Protein AF-A0A8I0LBN9-F1 (afdb_monomer)

Nearest PDB structures (foldseek):
  3afl-assembly1_A  TM=6.274E-01  e=1.721E+00  Agrobacterium fabrum str. C58
  3a0o-assembly1_A  TM=5.724E-01  e=2.439E+00  Agrobacterium fabrum str. C58
  8wt6-assembly1_D  TM=5.094E-01  e=5.503E+00  Escherichia coli
  6uz7-assembly1_AH  TM=5.978E-01  e=9.840E+00  Kluyveromyces lactis
  6bm8-assembly1_A  TM=2.825E-01  e=9.284E+00  Human alphaherpesvirus 1

Mean predicted aligned error: 10.69 Å

Structure (mmCIF, N/CA/C/O backbone):
data_AF-A0A8I0LBN9-F1
#
_entry.id   AF-A0A8I0LBN9-F1
#
loop_
_atom_site.group_PDB
_atom_site.id
_atom_site.type_symbol
_atom_site.label_atom_id
_atom_site.label_alt_id
_atom_site.label_comp_id
_atom_site.label_asym_id
_atom_site.label_entity_id
_atom_site.label_seq_id
_atom_site.pdbx_PDB_ins_code
_atom_site.Cartn_x
_atom_site.Cartn_y
_atom_site.Cartn_z
_atom_site.occupancy
_atom_site.B_iso_or_equiv
_atom_site.auth_seq_id
_atom_site.auth_comp_id
_atom_site.auth_asym_id
_atom_site.auth_atom_id
_atom_site.pdbx_PDB_model_num
ATOM 1 N N . TRP A 1 1 ? 0.069 -4.992 32.897 1.00 39.75 1 TRP A N 1
ATOM 2 C CA . TRP A 1 1 ? 0.238 -5.848 31.712 1.00 39.75 1 TRP A CA 1
ATOM 3 C C . TRP A 1 1 ? -0.946 -5.563 30.823 1.00 39.75 1 TRP A C 1
ATOM 5 O O . TRP A 1 1 ? -2.054 -5.895 31.215 1.00 39.75 1 TRP A O 1
ATOM 15 N N . GLU A 1 2 ? -0.750 -4.802 29.753 1.00 44.97 2 GLU A N 1
ATOM 16 C CA . GLU A 1 2 ? -1.857 -4.307 28.933 1.00 44.97 2 GLU A CA 1
ATOM 17 C C . GLU A 1 2 ? -1.872 -5.089 27.619 1.00 44.97 2 GLU A C 1
ATOM 19 O O . GLU A 1 2 ? -1.056 -4.860 26.729 1.00 44.97 2 GLU A O 1
ATOM 24 N N . GLU A 1 3 ? -2.784 -6.056 27.528 1.00 51.59 3 GLU A N 1
ATOM 25 C CA . GLU A 1 3 ? -3.129 -6.810 26.315 1.00 51.59 3 GLU A CA 1
ATOM 26 C C . GLU A 1 3 ? -3.909 -5.935 25.306 1.00 51.59 3 GLU A C 1
ATOM 28 O O . GLU A 1 3 ? -4.913 -6.358 24.742 1.00 51.59 3 GLU A O 1
ATOM 33 N N . SER A 1 4 ? -3.470 -4.692 25.074 1.00 53.75 4 SER A N 1
ATOM 34 C CA . SER A 1 4 ? -4.203 -3.702 24.262 1.00 53.75 4 SER A CA 1
ATOM 35 C C . SER A 1 4 ? -3.516 -3.324 22.951 1.00 53.75 4 SER A C 1
ATOM 37 O O . SER A 1 4 ? -3.774 -2.252 22.416 1.00 53.75 4 SER A O 1
ATOM 39 N N . LEU A 1 5 ? -2.660 -4.173 22.383 1.00 52.88 5 LEU A N 1
ATOM 40 C CA . LEU A 1 5 ? -2.024 -3.873 21.094 1.00 52.88 5 LEU A CA 1
ATOM 41 C C . LEU A 1 5 ? -2.441 -4.873 20.025 1.00 52.88 5 LEU A C 1
ATOM 43 O O . LEU A 1 5 ? -1.614 -5.439 19.317 1.00 52.88 5 LEU A O 1
ATOM 47 N N . ASN A 1 6 ? -3.751 -5.041 19.853 1.00 53.69 6 ASN A N 1
ATOM 48 C CA . ASN A 1 6 ? -4.292 -5.557 18.601 1.00 53.69 6 ASN A CA 1
ATOM 49 C C . ASN A 1 6 ? -4.197 -4.449 17.530 1.00 53.69 6 ASN A C 1
ATOM 51 O O . ASN A 1 6 ? -5.202 -4.001 16.983 1.00 53.69 6 ASN A O 1
ATOM 55 N N . SER A 1 7 ? -2.977 -3.950 17.317 1.00 67.62 7 SER A N 1
ATOM 56 C CA . SER A 1 7 ? -2.645 -2.873 16.397 1.00 67.62 7 SER A CA 1
ATOM 57 C C . SER A 1 7 ? -2.573 -3.474 15.006 1.00 67.62 7 SER A C 1
ATOM 59 O O . SER A 1 7 ? -1.642 -4.213 14.687 1.00 67.62 7 SER A O 1
ATOM 61 N N . TYR A 1 8 ? -3.581 -3.194 14.190 1.00 78.25 8 TYR A N 1
ATOM 62 C CA . TYR A 1 8 ? -3.564 -3.585 12.790 1.00 78.25 8 TYR A CA 1
ATOM 63 C C . TYR A 1 8 ? -2.524 -2.712 12.096 1.00 78.25 8 TYR A C 1
ATOM 65 O O . TYR A 1 8 ? -2.485 -1.501 12.309 1.00 78.25 8 TYR A O 1
ATOM 73 N N . VAL A 1 9 ? -1.635 -3.321 11.322 1.00 83.69 9 VAL A N 1
ATOM 74 C CA . VAL A 1 9 ? -0.595 -2.594 10.596 1.00 83.69 9 VAL A CA 1
ATOM 75 C C . VAL A 1 9 ? -0.654 -2.947 9.124 1.00 83.69 9 VAL A C 1
ATOM 77 O O . VAL A 1 9 ? -0.886 -4.100 8.762 1.00 83.69 9 VAL A O 1
ATOM 80 N N . LEU A 1 10 ? -0.448 -1.944 8.283 1.00 83.31 10 LEU A N 1
ATOM 81 C CA . LEU A 1 10 ? -0.345 -2.092 6.844 1.00 83.31 10 LEU A CA 1
ATOM 82 C C . LEU A 1 10 ? 1.082 -1.771 6.413 1.00 83.31 10 LEU A C 1
ATOM 84 O O . LEU A 1 10 ? 1.647 -0.746 6.800 1.00 83.31 10 LEU A O 1
ATOM 88 N N . ASN A 1 11 ? 1.647 -2.672 5.614 1.00 82.69 11 ASN A N 1
AT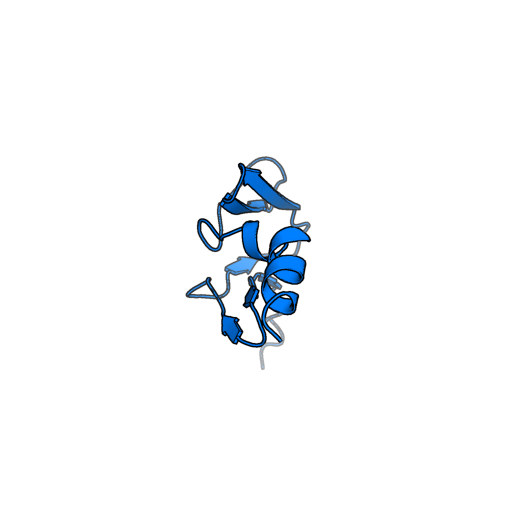OM 89 C CA . ASN A 1 11 ? 2.950 -2.508 4.992 1.00 82.69 11 ASN A CA 1
ATOM 90 C C . ASN A 1 11 ? 2.892 -2.935 3.520 1.00 82.69 11 ASN A C 1
ATOM 92 O O . ASN A 1 11 ? 1.979 -3.656 3.111 1.00 82.69 11 ASN A O 1
ATOM 96 N N . ILE A 1 12 ? 3.882 -2.511 2.742 1.00 80.62 12 ILE A N 1
ATOM 97 C CA . ILE A 1 12 ? 4.092 -2.926 1.359 1.00 80.62 12 ILE A CA 1
ATOM 98 C C . ILE A 1 12 ? 5.449 -3.608 1.304 1.00 80.62 12 ILE A C 1
ATOM 100 O O . ILE A 1 12 ? 6.448 -3.045 1.740 1.00 80.62 12 ILE A O 1
ATOM 104 N N . PHE A 1 13 ? 5.476 -4.804 0.730 1.00 80.88 13 PHE A N 1
ATOM 105 C CA . PHE A 1 13 ? 6.706 -5.523 0.439 1.00 80.88 13 PHE A CA 1
ATOM 106 C C . PHE A 1 13 ? 6.891 -5.578 -1.068 1.00 80.88 13 PHE A C 1
ATOM 108 O O . PHE A 1 13 ? 5.981 -5.977 -1.796 1.00 80.88 13 PHE A O 1
ATOM 115 N N . VAL A 1 14 ? 8.074 -5.182 -1.522 1.00 76.31 14 VAL A N 1
ATOM 116 C CA . VAL A 1 14 ? 8.484 -5.290 -2.919 1.00 76.31 14 VAL A CA 1
ATOM 117 C C . VAL A 1 14 ? 9.560 -6.359 -3.001 1.00 76.31 14 VAL A C 1
ATOM 119 O O . VAL A 1 14 ? 10.514 -6.357 -2.222 1.00 76.31 14 VAL A O 1
ATOM 122 N N . ASN A 1 15 ? 9.395 -7.281 -3.941 1.00 75.06 15 ASN A N 1
ATOM 123 C CA . ASN A 1 15 ? 10.423 -8.236 -4.310 1.00 75.06 15 ASN A CA 1
ATOM 124 C C . ASN A 1 15 ? 10.715 -8.075 -5.800 1.00 75.06 15 ASN A C 1
ATOM 126 O O . ASN A 1 15 ? 9.838 -8.320 -6.625 1.00 75.06 15 ASN A O 1
ATOM 130 N N . ASP A 1 16 ? 11.933 -7.654 -6.118 1.00 72.62 16 ASP A N 1
ATOM 131 C CA . ASP A 1 16 ? 12.463 -7.595 -7.478 1.00 72.62 16 ASP A CA 1
ATOM 132 C C . ASP A 1 16 ? 13.712 -8.473 -7.530 1.00 72.62 16 ASP A C 1
ATOM 134 O O . ASP A 1 16 ? 14.684 -8.211 -6.832 1.00 72.62 16 ASP A O 1
ATOM 138 N N . ASP A 1 17 ? 13.680 -9.560 -8.302 1.00 62.34 17 ASP A N 1
ATOM 139 C CA . ASP A 1 17 ? 14.842 -10.432 -8.526 1.00 62.34 17 ASP A CA 1
ATOM 140 C C . ASP A 1 17 ? 15.615 -10.830 -7.255 1.00 62.34 17 ASP A C 1
ATOM 142 O O . ASP A 1 17 ? 16.829 -10.649 -7.143 1.00 62.34 17 ASP A O 1
ATOM 146 N N . ASN A 1 18 ? 14.899 -11.348 -6.255 1.00 69.12 18 ASN A N 1
ATOM 147 C CA . ASN A 1 18 ? 15.466 -11.734 -4.958 1.00 69.12 18 ASN A CA 1
ATOM 148 C C . ASN A 1 18 ? 16.023 -10.563 -4.111 1.00 69.12 18 ASN A C 1
ATOM 150 O O . ASN A 1 18 ? 16.546 -10.799 -3.020 1.00 69.12 18 ASN A O 1
ATOM 154 N N . HIS A 1 19 ? 15.855 -9.314 -4.556 1.00 68.00 19 HIS A N 1
ATOM 155 C CA . HIS A 1 19 ? 16.021 -8.113 -3.746 1.00 68.00 19 HIS A CA 1
ATOM 156 C C . HIS A 1 19 ? 14.687 -7.741 -3.110 1.00 68.00 19 HIS A C 1
ATOM 158 O O . HIS A 1 19 ? 13.691 -7.463 -3.776 1.00 68.00 19 HIS A O 1
ATOM 164 N N . TRP A 1 20 ? 14.678 -7.750 -1.784 1.00 73.69 20 TRP A N 1
ATOM 165 C CA . TRP A 1 20 ? 13.526 -7.377 -0.980 1.00 73.69 20 TRP A CA 1
ATOM 166 C C . TRP A 1 20 ? 13.680 -5.922 -0.551 1.00 73.69 20 TRP A C 1
ATOM 168 O O . TRP A 1 20 ? 14.767 -5.499 -0.155 1.00 73.69 20 TRP A O 1
ATOM 178 N N . SER A 1 21 ? 12.612 -5.139 -0.655 1.00 74.88 21 SER A N 1
ATOM 179 C CA . SER A 1 21 ? 12.596 -3.741 -0.230 1.00 74.88 21 SER A CA 1
ATOM 180 C C . SER A 1 21 ? 11.241 -3.361 0.350 1.00 74.88 21 SER A C 1
ATOM 182 O O . SER A 1 21 ? 10.192 -3.815 -0.107 1.00 74.88 21 SER A O 1
ATOM 184 N N . GLU A 1 22 ? 11.281 -2.504 1.362 1.00 81.06 22 GLU A N 1
ATOM 185 C CA . GLU A 1 22 ? 10.107 -1.957 2.032 1.00 81.06 22 GLU A CA 1
ATOM 186 C C . GLU A 1 22 ? 10.019 -0.470 1.668 1.00 81.06 22 GLU A C 1
ATOM 188 O O . GLU A 1 22 ? 10.759 0.343 2.222 1.00 81.06 22 GLU A O 1
ATOM 193 N N . PRO A 1 23 ? 9.176 -0.082 0.692 1.00 76.06 23 PRO A N 1
ATOM 194 C CA . PRO A 1 23 ? 9.074 1.311 0.255 1.00 76.06 23 PRO A CA 1
ATOM 195 C C . PRO A 1 23 ? 8.434 2.226 1.308 1.00 76.06 23 PRO A C 1
ATOM 197 O O . PRO A 1 23 ? 8.487 3.448 1.172 1.00 76.06 23 PRO A O 1
ATOM 200 N N . LEU A 1 24 ? 7.804 1.662 2.342 1.00 77.81 24 LEU A N 1
ATOM 201 C CA . LEU A 1 24 ? 7.215 2.433 3.426 1.00 77.81 24 LEU A CA 1
ATOM 202 C C . LEU A 1 24 ? 8.255 2.694 4.526 1.00 77.81 24 LEU A C 1
ATOM 204 O O . LEU A 1 24 ? 8.791 1.741 5.087 1.00 77.81 24 LEU A O 1
ATOM 208 N N . PRO A 1 25 ? 8.521 3.967 4.881 1.00 74.88 25 PRO A N 1
ATOM 209 C CA . PRO A 1 25 ? 9.468 4.297 5.946 1.00 74.88 25 PRO A CA 1
ATOM 210 C C . PRO A 1 25 ? 8.950 3.913 7.340 1.00 74.88 25 PRO A C 1
ATOM 212 O O . PRO A 1 25 ? 9.745 3.736 8.259 1.00 74.88 25 PRO A O 1
ATOM 215 N N . GLU A 1 26 ? 7.629 3.797 7.510 1.00 78.12 26 GLU A N 1
ATOM 216 C CA . GLU A 1 26 ? 6.991 3.364 8.751 1.00 78.12 26 GLU A CA 1
ATOM 217 C C . GLU A 1 26 ? 5.720 2.551 8.455 1.00 78.12 26 GLU A C 1
ATOM 219 O O . GLU A 1 26 ? 5.020 2.794 7.468 1.00 78.12 26 GLU A O 1
ATOM 224 N N . TYR A 1 27 ? 5.414 1.598 9.338 1.00 80.75 27 TYR A N 1
ATOM 225 C CA . TYR A 1 27 ? 4.177 0.822 9.316 1.00 80.75 27 TYR A CA 1
ATOM 226 C C . TYR A 1 27 ? 2.959 1.716 9.544 1.00 80.75 27 TYR A C 1
ATOM 228 O O . TYR A 1 27 ? 2.866 2.424 10.549 1.00 80.75 27 TYR A O 1
ATOM 236 N N . ILE A 1 28 ? 1.969 1.611 8.663 1.00 82.31 28 ILE A N 1
ATOM 237 C CA . ILE A 1 28 ? 0.732 2.375 8.799 1.00 82.31 28 ILE A CA 1
ATOM 238 C C . ILE A 1 28 ? -0.139 1.687 9.837 1.00 82.31 28 ILE A C 1
ATOM 240 O O . ILE A 1 28 ? -0.569 0.550 9.643 1.00 82.31 28 ILE A O 1
ATOM 244 N N . ARG A 1 29 ? -0.398 2.372 10.951 1.00 82.81 29 ARG A N 1
ATOM 245 C CA . ARG A 1 29 ? -1.293 1.875 11.997 1.00 82.81 29 ARG A CA 1
ATOM 246 C C . ARG A 1 29 ? -2.739 2.058 11.566 1.00 82.81 29 ARG A C 1
ATOM 248 O O . ARG A 1 29 ? -3.153 3.154 11.201 1.00 82.81 29 ARG A O 1
ATOM 255 N N . LEU A 1 30 ? -3.492 0.977 11.645 1.00 79.81 30 LEU A N 1
ATOM 256 C CA . LEU A 1 30 ? -4.898 0.906 11.311 1.00 79.81 30 LEU A CA 1
ATOM 257 C C . LEU A 1 30 ? -5.707 0.594 12.564 1.00 79.81 30 LEU A C 1
ATOM 259 O O . LEU A 1 30 ? -5.282 -0.150 13.455 1.00 79.81 30 LEU A O 1
ATOM 263 N N . GLU A 1 31 ? -6.902 1.161 12.608 1.00 79.00 31 GLU A N 1
ATOM 264 C CA . GLU A 1 31 ? -7.907 0.780 13.586 1.00 79.00 31 GLU A CA 1
ATOM 265 C C . GLU A 1 31 ? -8.582 -0.528 13.156 1.00 79.00 31 GLU A C 1
ATOM 267 O O . GLU A 1 31 ? -8.551 -0.921 11.988 1.00 79.00 31 GLU A O 1
ATOM 272 N N . LYS A 1 32 ? -9.182 -1.237 14.116 1.00 72.50 32 LYS A N 1
ATOM 273 C CA . LYS A 1 32 ? -9.913 -2.473 13.830 1.00 72.50 32 LYS A CA 1
ATOM 274 C C . LYS A 1 32 ? -11.098 -2.161 12.915 1.00 72.50 32 LYS A C 1
ATOM 276 O O . LYS A 1 32 ? -12.052 -1.530 13.359 1.00 72.50 32 LYS A O 1
ATOM 281 N N . GLY A 1 33 ? -11.070 -2.656 11.684 1.00 79.06 33 GLY A N 1
ATOM 282 C CA . GLY A 1 33 ? -12.135 -2.403 10.720 1.00 79.06 33 GLY A CA 1
ATOM 283 C C . GLY A 1 33 ? -11.850 -2.993 9.347 1.00 79.06 33 GLY A C 1
ATOM 284 O O . GLY A 1 33 ? -10.867 -3.710 9.148 1.00 79.06 33 GLY A O 1
ATOM 285 N N . GLU A 1 34 ? -12.744 -2.701 8.410 1.00 85.19 34 GLU A N 1
ATOM 286 C CA . GLU A 1 34 ? -12.561 -3.031 7.001 1.00 85.19 34 GLU A CA 1
ATOM 287 C C . GLU A 1 34 ? -11.575 -2.052 6.364 1.00 85.19 34 GLU A C 1
ATOM 289 O O . GLU A 1 34 ? -11.586 -0.853 6.638 1.00 85.19 34 GLU A O 1
ATOM 294 N N . VAL A 1 35 ? -10.689 -2.582 5.526 1.00 86.69 35 VAL A N 1
ATOM 295 C CA . VAL A 1 35 ? -9.662 -1.800 4.842 1.00 86.69 35 VAL A CA 1
ATOM 296 C C . VAL A 1 35 ? -9.750 -2.138 3.369 1.00 86.69 35 VAL A C 1
ATOM 298 O O . VAL A 1 35 ? -9.622 -3.296 2.971 1.00 86.69 35 VAL A O 1
ATOM 301 N N . TRP A 1 36 ? -9.958 -1.117 2.551 1.00 89.00 36 TRP A N 1
ATOM 302 C CA . TRP A 1 36 ? -10.003 -1.249 1.106 1.00 89.00 36 TRP A CA 1
ATOM 303 C C . TRP A 1 36 ? -8.624 -0.949 0.550 1.00 89.00 36 TRP A C 1
ATOM 305 O O . TRP A 1 36 ? -8.066 0.119 0.790 1.00 89.00 36 TRP A O 1
ATOM 315 N N . LEU A 1 37 ? -8.080 -1.888 -0.214 1.00 88.38 37 LEU A N 1
ATOM 316 C CA . LEU A 1 37 ? -6.801 -1.739 -0.894 1.00 88.38 37 LEU A CA 1
ATOM 317 C C . LEU A 1 37 ? -7.056 -1.513 -2.381 1.00 88.38 37 LEU A C 1
ATOM 319 O O . LEU A 1 37 ? -7.889 -2.186 -2.988 1.00 88.38 37 LEU A O 1
ATOM 323 N N . ARG A 1 38 ? -6.330 -0.570 -2.978 1.00 88.00 38 ARG A N 1
ATOM 324 C CA . ARG A 1 38 ? -6.398 -0.270 -4.407 1.00 88.00 38 ARG A CA 1
ATOM 325 C C . ARG A 1 38 ? -4.999 -0.159 -4.981 1.00 88.00 38 ARG A C 1
ATOM 327 O O . ARG A 1 38 ? -4.142 0.521 -4.429 1.00 88.00 38 ARG A O 1
ATOM 334 N N . ALA A 1 39 ? -4.810 -0.796 -6.124 1.00 83.75 39 ALA A N 1
ATOM 335 C CA . ALA A 1 39 ? -3.626 -0.668 -6.951 1.00 83.75 39 ALA A CA 1
ATOM 336 C C . ALA A 1 39 ? -4.026 0.048 -8.243 1.00 83.75 39 ALA A C 1
ATOM 338 O O . ALA A 1 39 ? -4.897 -0.426 -8.973 1.00 83.75 39 ALA A O 1
ATOM 339 N N . THR A 1 40 ? -3.417 1.197 -8.511 1.00 83.50 40 THR A N 1
ATOM 340 C CA . THR A 1 40 ? -3.632 1.956 -9.743 1.00 83.50 40 THR A CA 1
ATOM 341 C C . THR A 1 40 ? -2.422 1.760 -10.640 1.00 83.50 40 THR A C 1
ATOM 343 O O . THR A 1 40 ? -1.336 2.240 -10.323 1.00 83.50 40 THR A O 1
ATOM 346 N N . VAL A 1 41 ? -2.614 1.067 -11.761 1.00 81.06 41 VAL A N 1
ATOM 347 C CA . VAL A 1 41 ? -1.570 0.856 -12.770 1.00 81.06 41 VAL A CA 1
ATOM 348 C C . VAL A 1 41 ? -1.752 1.862 -13.903 1.00 81.06 41 VAL A C 1
ATOM 350 O O . VAL A 1 41 ? -2.796 1.906 -14.551 1.00 81.06 41 VAL A O 1
ATOM 353 N N . GLN A 1 42 ? -0.729 2.671 -14.151 1.00 78.88 42 GLN A N 1
ATOM 354 C CA . GLN A 1 42 ? -0.642 3.629 -15.245 1.00 78.88 42 GLN A CA 1
ATOM 355 C C . GLN A 1 42 ? 0.619 3.343 -16.063 1.00 78.88 42 GLN A C 1
ATOM 357 O O . GLN A 1 42 ? 1.684 3.900 -15.801 1.00 78.88 42 GLN A O 1
ATOM 362 N N . ARG A 1 43 ? 0.484 2.490 -17.087 1.00 78.50 43 ARG A N 1
ATOM 363 C CA . ARG A 1 43 ? 1.612 1.973 -17.886 1.00 78.50 43 ARG A CA 1
ATOM 364 C C . ARG A 1 43 ? 2.643 1.278 -16.985 1.00 78.50 43 ARG A C 1
ATOM 366 O O . ARG A 1 43 ? 2.314 0.271 -16.377 1.00 78.50 43 ARG A O 1
ATOM 373 N N . GLU A 1 44 ? 3.845 1.838 -16.890 1.00 74.31 44 GLU A N 1
ATOM 374 C CA . GLU A 1 44 ? 4.955 1.384 -16.047 1.00 74.31 44 GLU A CA 1
ATOM 375 C C . GLU A 1 44 ? 4.819 1.801 -14.578 1.00 74.31 44 GLU A C 1
ATOM 377 O O . GLU A 1 44 ? 5.594 1.352 -13.751 1.00 74.31 44 GLU A O 1
ATOM 382 N N . LYS A 1 45 ? 3.849 2.650 -14.221 1.00 78.19 45 LYS A N 1
ATOM 383 C CA . LYS A 1 45 ? 3.692 3.176 -12.858 1.00 78.19 45 LYS A CA 1
ATOM 384 C C . LYS A 1 45 ? 2.617 2.416 -12.092 1.00 78.19 45 LYS A C 1
ATOM 386 O O . LYS A 1 45 ? 1.490 2.303 -12.564 1.00 78.19 45 LYS A O 1
ATOM 391 N N . LEU A 1 46 ? 2.942 1.945 -10.898 1.00 81.44 46 LEU A N 1
ATOM 392 C CA . LEU A 1 46 ? 2.048 1.285 -9.953 1.00 81.44 46 LEU A CA 1
ATOM 393 C C . LEU A 1 46 ? 1.969 2.124 -8.677 1.00 81.44 46 LEU A C 1
ATOM 395 O O . LEU A 1 46 ? 2.947 2.253 -7.950 1.00 81.44 46 LEU A O 1
ATOM 399 N N . ASN A 1 47 ? 0.796 2.672 -8.382 1.00 85.44 47 ASN A N 1
ATOM 400 C CA . ASN A 1 47 ? 0.542 3.401 -7.141 1.00 85.44 47 ASN A CA 1
ATOM 401 C C . ASN A 1 47 ? -0.400 2.579 -6.265 1.00 85.44 47 ASN A C 1
ATOM 403 O O . ASN A 1 47 ? -1.488 2.197 -6.707 1.00 85.44 47 ASN A O 1
ATOM 407 N N . PHE A 1 48 ? -0.011 2.333 -5.018 1.00 85.25 48 PHE A N 1
ATOM 408 C CA . PHE A 1 48 ? -0.897 1.716 -4.039 1.00 85.25 48 PHE A CA 1
ATOM 409 C C . PHE A 1 48 ? -1.637 2.786 -3.247 1.00 85.25 48 PHE A C 1
ATOM 411 O O . PHE A 1 48 ? -1.106 3.839 -2.910 1.00 85.25 48 PHE A O 1
ATOM 418 N N . SER A 1 49 ? -2.900 2.531 -2.944 1.00 88.62 49 SER A N 1
ATOM 419 C CA . SER A 1 49 ? -3.698 3.366 -2.060 1.00 88.62 49 SER A CA 1
ATOM 420 C C . SER A 1 49 ? -4.531 2.487 -1.146 1.00 88.62 49 SER A C 1
ATOM 422 O O . SER A 1 49 ? -4.949 1.397 -1.536 1.00 88.62 49 SER A O 1
ATOM 424 N N . TYR A 1 50 ? -4.822 2.979 0.047 1.00 90.00 50 TYR A N 1
ATOM 425 C CA . TYR A 1 50 ? -5.731 2.323 0.974 1.00 90.00 50 TYR A CA 1
ATOM 426 C C . TYR A 1 50 ? -6.833 3.279 1.427 1.00 90.00 5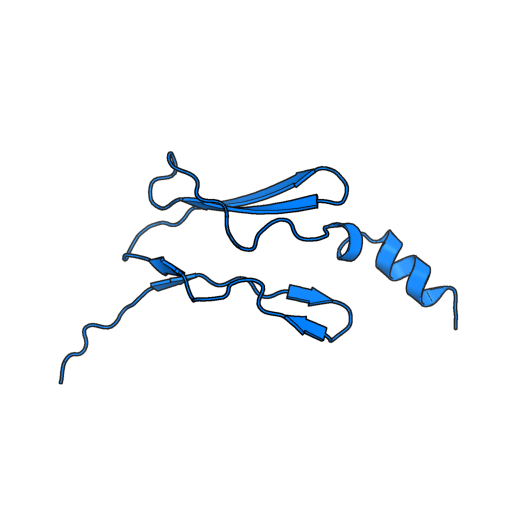0 TYR A C 1
ATOM 428 O O . TYR A 1 50 ? -6.701 4.501 1.339 1.00 90.00 50 TYR A O 1
ATOM 436 N N . SER A 1 51 ? -7.938 2.716 1.897 1.00 89.44 51 SER A N 1
ATOM 437 C CA . SER A 1 51 ? -9.030 3.442 2.530 1.00 89.44 51 SER A CA 1
ATOM 438 C C . SER A 1 51 ? -9.522 2.665 3.743 1.00 89.44 51 SER A C 1
ATOM 440 O O . SER A 1 51 ? -9.523 1.438 3.723 1.00 89.44 51 SER A O 1
ATOM 442 N N . ILE A 1 52 ? -9.952 3.383 4.779 1.00 87.31 52 ILE A N 1
ATOM 443 C CA . ILE A 1 52 ? -10.585 2.831 5.991 1.00 87.31 52 ILE A CA 1
ATOM 444 C C . ILE A 1 52 ? -12.103 3.048 6.020 1.00 87.31 52 ILE A C 1
ATOM 446 O O . ILE A 1 52 ? -12.771 2.588 6.935 1.00 87.3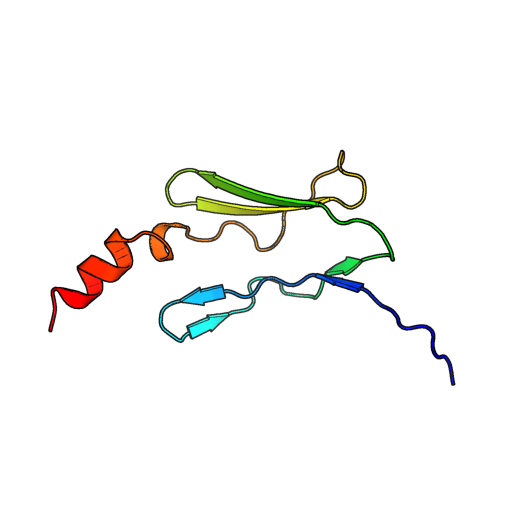1 52 ILE A O 1
ATOM 450 N N . ASP A 1 53 ? -12.642 3.776 5.040 1.00 85.81 53 ASP A N 1
ATOM 451 C CA . ASP A 1 53 ? -14.067 4.135 4.946 1.00 85.81 53 ASP A CA 1
ATOM 452 C C . ASP A 1 53 ? -14.646 3.813 3.550 1.00 85.81 53 ASP A C 1
ATOM 454 O O . ASP A 1 53 ? -15.825 4.000 3.278 1.00 85.81 53 ASP A O 1
ATOM 458 N N . GLY A 1 54 ? -13.805 3.370 2.611 1.00 85.12 54 GLY A N 1
ATOM 459 C CA . GLY A 1 54 ? -14.163 3.129 1.211 1.00 85.12 54 GLY A CA 1
ATOM 460 C C . GLY A 1 54 ? -14.306 4.406 0.371 1.00 85.12 54 GLY A C 1
ATOM 461 O O . GLY A 1 54 ? -14.182 4.347 -0.853 1.00 85.12 54 GLY A O 1
ATOM 462 N N . ASN A 1 55 ? -14.497 5.570 1.003 1.00 87.06 55 ASN A N 1
ATOM 463 C CA . ASN A 1 55 ? -14.646 6.855 0.312 1.00 87.06 55 ASN A CA 1
ATOM 464 C C . ASN A 1 55 ? -13.335 7.653 0.234 1.00 87.06 55 ASN A C 1
ATOM 466 O O . ASN A 1 55 ? -13.012 8.223 -0.810 1.00 87.06 55 ASN A O 1
ATOM 470 N N . THR A 1 56 ? -12.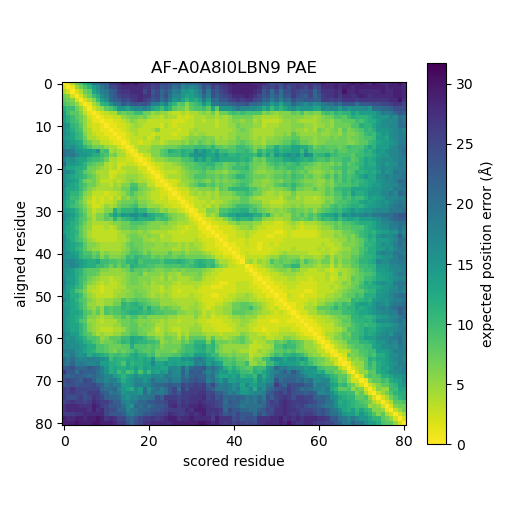559 7.688 1.324 1.00 88.50 56 THR A N 1
ATOM 471 C CA . THR A 1 56 ? -11.319 8.484 1.402 1.00 88.50 56 THR A CA 1
ATOM 472 C C . THR A 1 56 ? -10.102 7.620 1.118 1.00 88.50 56 THR A C 1
ATOM 474 O O . THR A 1 56 ? -9.794 6.720 1.895 1.00 88.50 56 THR A O 1
ATOM 477 N N . TRP A 1 57 ? -9.388 7.902 0.032 1.00 87.88 57 TRP A N 1
ATOM 478 C CA . TRP A 1 57 ? -8.222 7.127 -0.394 1.00 87.88 57 TRP A CA 1
ATOM 479 C C . TRP A 1 57 ? -6.921 7.846 -0.043 1.00 87.88 57 TRP A C 1
ATOM 481 O O . TRP A 1 57 ? -6.746 9.010 -0.397 1.00 87.88 57 TRP A O 1
ATOM 491 N N . GLN A 1 58 ? -6.003 7.138 0.611 1.00 86.31 58 GLN A N 1
ATOM 492 C CA . GLN A 1 58 ? -4.655 7.606 0.922 1.00 86.31 58 GLN A CA 1
ATOM 493 C C . GLN A 1 58 ? -3.632 6.803 0.122 1.00 86.31 58 GLN A C 1
ATOM 495 O O . GLN A 1 58 ? -3.634 5.573 0.168 1.00 86.31 58 GLN A O 1
ATOM 500 N N 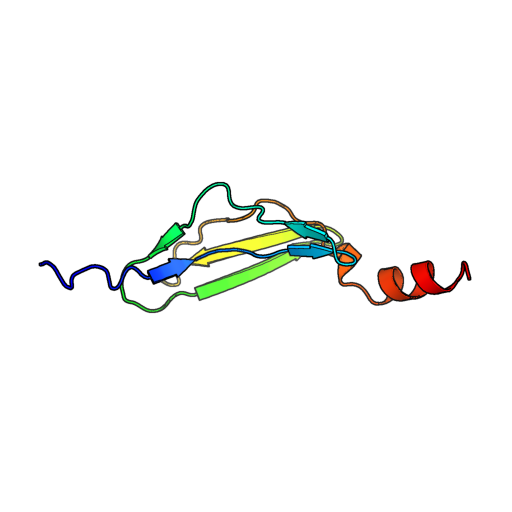. GLU A 1 59 ? -2.772 7.491 -0.626 1.00 86.56 59 GLU A N 1
ATOM 501 C CA . GLU A 1 59 ? -1.697 6.854 -1.390 1.00 86.56 59 GLU A CA 1
ATOM 502 C C . GLU A 1 59 ? -0.544 6.428 -0.470 1.00 86.56 59 GLU A C 1
ATOM 504 O O . GLU A 1 59 ? -0.184 7.152 0.459 1.00 86.56 59 GLU A O 1
ATOM 509 N N . ILE A 1 60 ? 0.014 5.240 -0.717 1.00 83.31 60 ILE A N 1
ATOM 510 C CA . ILE A 1 60 ? 1.036 4.594 0.112 1.00 83.31 60 ILE A CA 1
ATOM 511 C C . ILE A 1 60 ? 2.107 3.933 -0.752 1.00 83.31 60 ILE A C 1
ATOM 513 O O . ILE A 1 60 ? 1.825 3.432 -1.835 1.00 83.31 60 ILE A O 1
ATOM 517 N N . GLY A 1 61 ? 3.351 3.923 -0.268 1.00 71.06 61 GLY A N 1
ATOM 518 C CA . GLY A 1 61 ? 4.480 3.284 -0.958 1.00 71.06 61 GLY A CA 1
ATOM 519 C C . GLY A 1 61 ? 4.995 4.036 -2.189 1.00 71.06 61 GLY A C 1
ATOM 520 O O . GLY A 1 61 ? 5.910 3.552 -2.845 1.00 71.06 61 GLY A O 1
ATOM 521 N N . GLY A 1 62 ? 4.446 5.219 -2.486 1.00 76.81 62 GLY A N 1
ATOM 522 C CA . GLY A 1 62 ? 4.840 6.035 -3.632 1.00 76.81 62 GLY A CA 1
ATOM 523 C C . GLY A 1 62 ? 4.489 5.402 -4.981 1.00 76.81 62 GLY A C 1
ATOM 524 O O . GLY A 1 62 ? 3.648 4.508 -5.081 1.00 76.81 62 GLY A O 1
ATOM 525 N N . THR A 1 63 ? 5.131 5.902 -6.039 1.00 75.81 63 THR A N 1
ATOM 526 C CA . THR A 1 63 ? 5.025 5.315 -7.380 1.00 75.81 63 THR A CA 1
ATOM 527 C C . THR A 1 63 ? 6.069 4.215 -7.519 1.00 75.81 63 THR A C 1
ATOM 529 O O . THR A 1 63 ? 7.263 4.503 -7.527 1.00 75.81 63 THR A O 1
ATOM 532 N N . LEU A 1 64 ? 5.611 2.975 -7.624 1.00 72.81 64 LEU A N 1
ATOM 533 C CA . LEU A 1 64 ? 6.431 1.802 -7.902 1.00 72.81 64 LEU A CA 1
ATOM 534 C C . LEU A 1 64 ? 6.475 1.529 -9.405 1.00 72.81 64 LEU A C 1
ATOM 536 O O . LEU A 1 64 ? 5.580 1.937 -10.145 1.00 72.81 64 LEU A O 1
ATOM 540 N N . ASP A 1 65 ? 7.499 0.812 -9.853 1.00 68.19 65 ASP A N 1
ATOM 541 C CA . ASP A 1 65 ? 7.620 0.388 -11.245 1.00 68.19 65 ASP A CA 1
ATOM 542 C C . ASP A 1 65 ? 6.856 -0.928 -11.459 1.00 68.19 65 ASP A C 1
ATOM 544 O O . ASP A 1 65 ? 7.243 -1.983 -10.968 1.00 68.19 65 ASP A O 1
ATOM 548 N N . ALA A 1 66 ? 5.737 -0.868 -12.181 1.00 63.72 66 ALA A N 1
ATOM 549 C CA . ALA A 1 66 ? 4.888 -2.006 -12.542 1.00 63.72 66 ALA A CA 1
ATOM 550 C C . ALA A 1 66 ? 5.523 -2.905 -13.618 1.00 63.72 66 ALA A C 1
ATOM 552 O O . ALA A 1 66 ? 5.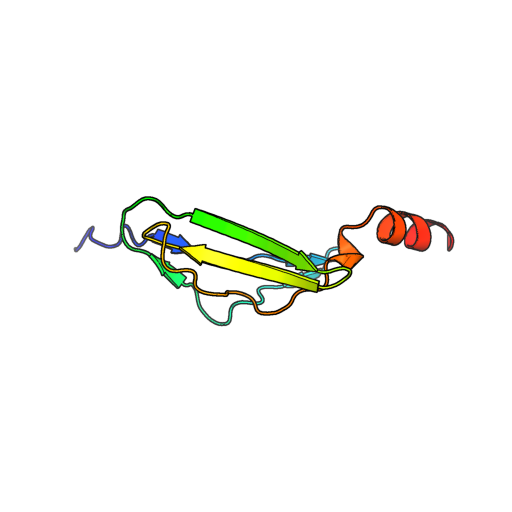107 -4.052 -13.798 1.00 63.72 66 ALA A O 1
ATOM 553 N N . SER A 1 67 ? 6.515 -2.382 -14.346 1.00 59.47 67 SER A N 1
ATOM 554 C CA . SER A 1 67 ? 7.197 -3.081 -15.441 1.00 59.47 67 SER A CA 1
ATOM 555 C C . SER A 1 67 ? 7.871 -4.373 -14.976 1.00 59.47 67 SER A C 1
ATOM 557 O O . SER A 1 67 ? 7.912 -5.335 -15.735 1.00 59.47 67 SER A O 1
ATOM 559 N N . ILE A 1 68 ? 8.296 -4.439 -13.708 1.00 61.25 68 ILE A N 1
ATOM 560 C CA . ILE A 1 68 ? 8.952 -5.612 -13.102 1.00 61.25 68 ILE A CA 1
ATOM 561 C C . ILE A 1 68 ? 8.040 -6.849 -13.007 1.00 61.25 68 ILE A C 1
ATOM 563 O O . ILE A 1 68 ? 8.525 -7.972 -12.917 1.00 61.25 68 ILE A O 1
ATOM 567 N N . ILE A 1 69 ? 6.714 -6.654 -13.016 1.00 59.88 69 ILE A N 1
ATOM 568 C CA . ILE A 1 69 ? 5.707 -7.726 -12.877 1.00 59.88 69 ILE A CA 1
ATOM 569 C C . ILE A 1 69 ? 5.218 -8.202 -14.258 1.00 59.88 69 ILE A C 1
ATOM 571 O O . ILE A 1 69 ? 4.471 -9.172 -14.367 1.00 59.88 69 ILE A O 1
ATOM 575 N N . SER A 1 70 ? 5.613 -7.519 -15.336 1.00 51.16 70 SER A N 1
ATOM 576 C CA . SER A 1 70 ? 5.178 -7.863 -16.690 1.00 51.16 70 SER A CA 1
ATOM 577 C C . SER A 1 70 ? 5.971 -9.054 -17.233 1.00 51.16 70 SER A C 1
ATOM 579 O O . SER A 1 70 ? 7.184 -9.131 -17.054 1.00 51.16 70 SER A O 1
ATOM 581 N N . ASP A 1 71 ? 5.289 -9.958 -17.943 1.00 50.12 71 ASP A N 1
ATOM 582 C CA . ASP A 1 71 ? 5.862 -11.170 -18.564 1.00 50.12 71 ASP A CA 1
ATOM 583 C C . ASP A 1 71 ? 7.094 -10.858 -19.451 1.00 50.12 71 ASP A C 1
ATOM 585 O O . ASP A 1 71 ? 8.039 -11.641 -19.531 1.00 50.12 71 ASP A O 1
ATOM 589 N N . ASP A 1 72 ? 7.139 -9.649 -20.025 1.00 53.38 72 ASP A N 1
ATOM 590 C CA . ASP A 1 72 ? 8.265 -9.105 -20.798 1.00 53.38 72 ASP A CA 1
ATOM 591 C C . ASP A 1 72 ? 9.566 -8.958 -19.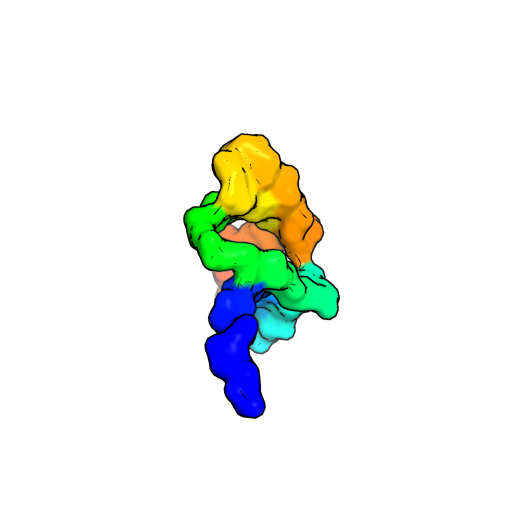980 1.00 53.38 72 ASP A C 1
ATOM 593 O O . ASP A 1 72 ? 10.646 -9.276 -20.477 1.00 53.38 72 ASP A O 1
ATOM 597 N N . TYR A 1 73 ? 9.482 -8.574 -18.700 1.00 53.81 73 TYR A N 1
ATOM 598 C CA . TYR A 1 73 ? 10.651 -8.423 -17.822 1.00 53.81 73 TYR A CA 1
ATOM 599 C C . TYR A 1 73 ? 11.284 -9.774 -17.474 1.00 53.81 73 TYR A C 1
ATOM 601 O O . TYR A 1 73 ? 12.507 -9.908 -17.412 1.00 53.81 73 TYR A O 1
ATOM 609 N N . VAL A 1 74 ? 10.449 -10.801 -17.306 1.00 50.97 74 VAL A N 1
ATOM 610 C CA . VAL A 1 74 ? 10.902 -12.180 -17.106 1.00 50.97 74 VAL A CA 1
ATOM 611 C C . VAL A 1 74 ? 11.531 -12.708 -18.397 1.00 50.97 74 VAL A C 1
ATOM 613 O O . VAL A 1 74 ? 12.635 -13.246 -18.352 1.00 50.97 74 VAL A O 1
ATOM 616 N N . CYS A 1 75 ? 10.891 -12.500 -19.551 1.00 45.31 75 CYS A N 1
ATOM 617 C CA . CYS A 1 75 ? 11.372 -13.004 -20.838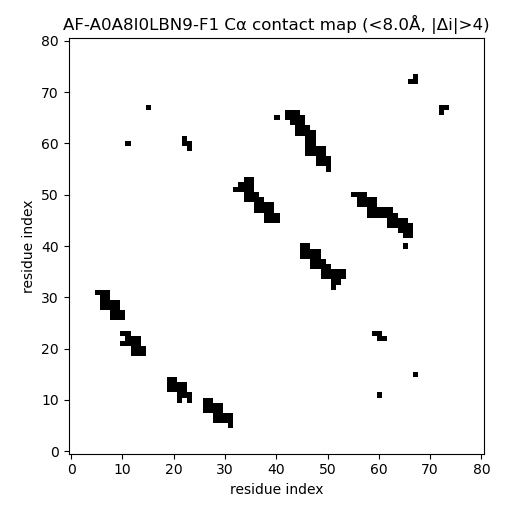 1.00 45.31 75 CYS A CA 1
ATOM 618 C C . CYS A 1 75 ? 12.731 -12.403 -21.250 1.00 45.31 75 CYS A C 1
ATOM 620 O O . CYS A 1 75 ? 13.651 -13.152 -21.583 1.00 45.31 75 CYS A O 1
ATOM 622 N N . ASN A 1 76 ? 12.918 -11.081 -21.128 1.00 45.50 76 ASN A N 1
ATOM 623 C CA . ASN A 1 76 ? 14.176 -10.421 -21.514 1.00 45.50 76 ASN A CA 1
ATOM 624 C C . ASN A 1 76 ? 15.373 -10.857 -20.651 1.00 45.50 76 ASN A C 1
ATOM 626 O O . ASN A 1 76 ? 16.521 -10.861 -21.097 1.00 45.50 76 ASN A O 1
ATOM 630 N N . LYS A 1 77 ? 15.119 -11.266 -19.403 1.00 44.44 77 LYS A N 1
ATOM 631 C CA . LYS A 1 77 ? 16.172 -11.710 -18.484 1.00 44.44 77 LYS A CA 1
ATOM 632 C C . LYS A 1 77 ? 16.673 -13.127 -18.779 1.00 44.44 77 LYS A C 1
ATOM 634 O O . LYS A 1 77 ? 17.791 -13.467 -18.395 1.00 44.44 77 LYS A O 1
ATOM 639 N N . PHE A 1 78 ? 15.880 -13.938 -19.481 1.00 47.84 78 PHE A N 1
ATOM 640 C CA . PHE A 1 78 ? 16.271 -15.281 -19.917 1.00 47.84 78 PHE A CA 1
ATOM 641 C C . PHE A 1 78 ? 16.899 -15.323 -21.320 1.00 47.84 78 PHE A C 1
ATOM 643 O O . PHE A 1 78 ? 17.478 -16.349 -21.669 1.00 47.84 78 PHE A O 1
ATOM 650 N N . GLU A 1 79 ? 16.858 -14.235 -22.1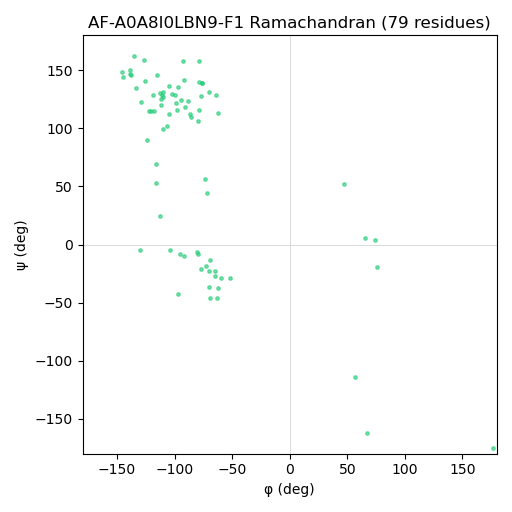00 1.00 45.03 79 GLU A N 1
ATOM 651 C CA . GLU A 1 79 ? 17.485 -14.175 -23.436 1.00 45.03 79 GLU A CA 1
ATOM 652 C C . GLU A 1 79 ? 19.005 -13.919 -23.419 1.00 45.03 79 GLU A C 1
ATOM 654 O O . GLU A 1 79 ? 19.665 -14.053 -24.448 1.00 45.03 79 GLU A O 1
ATOM 659 N N . TYR A 1 80 ? 19.597 -13.648 -22.251 1.00 41.62 80 TYR A N 1
ATOM 660 C CA . TYR A 1 80 ? 21.052 -13.630 -22.056 1.00 41.62 80 TYR A CA 1
ATOM 661 C C . TYR A 1 80 ? 21.494 -14.727 -21.077 1.00 41.62 80 TYR A C 1
ATOM 663 O O . TYR A 1 80 ? 21.937 -14.451 -19.960 1.00 41.62 80 TYR A O 1
ATOM 671 N N . LYS A 1 81 ? 21.388 -15.991 -21.497 1.00 39.12 81 LYS A N 1
ATOM 672 C CA . LYS A 1 81 ? 22.122 -17.110 -20.890 1.00 39.12 81 LYS A CA 1
ATOM 673 C C . LYS A 1 81 ? 22.697 -18.045 -21.940 1.00 39.12 81 LYS A C 1
ATOM 675 O O . LYS A 1 81 ? 21.966 -18.376 -22.896 1.00 39.12 81 LYS A O 1
#

pLDDT: mean 72.11, std 14.74, range [39.12, 90.0]

Foldseek 3Di:
DDPPPPWDWDFDWDDFPNDIDTLAPDTDTDDPADKDWDWDDDPQWTWIWMDRVVPDIDIPSPTDGPVRVDPVVVVVVVVPD

Organism: NCBI:txid611301

Solvent-accessible surface area (backbone atoms only — not comparable to full-atom values): 5191 Å² total; per-residue (Å²): 136,81,96,75,75,86,66,40,70,49,82,56,82,45,76,56,95,91,44,75,46,62,69,46,95,64,73,43,79,42,74,92,70,68,71,45,77,46,78,49,75,58,85,50,35,27,34,35,30,38,17,74,75,78,76,59,75,46,79,43,59,55,79,38,70,40,50,75,78,36,72,65,50,58,51,63,64,63,74,74,119

Secondary structure (DSSP, 8-state):
-------EEE---EEETTEEE---SS-EEE-SS--EEEEEEETTEEEEEEESSSS--EEEEEEEEGGGGSHHHHHHHHS--

Radius of gyration: 16.5 Å; Cα contacts (8 Å, |Δi|>4): 110; chains: 1; bounding box: 37×26×55 Å

Sequence (81 aa):
WEESLNSYVLNIFVNDDNHWSEPLPEYIRLEKGEVWLRATVQREKLNFSYSIDGNTWQEIGGTLDASIISDDYVCNKFEYK

InterPro domains:
  IPR013320 Concanavalin A-like lectin/glucanase domain superfamily [SSF49899] (6-74)
  IPR041542 Beta-xylosidase, C-terminal Concanavalin A-like domain [PF17851] (6-76)